Protein AF-A0AAT9HKF9-F1 (afdb_monomer_lite)

Radius of gyration: 37.66 Å; chains: 1; bounding box: 42×20×110 Å

InterPro domains:
  IPR029016 GAF-like domain superfamily [G3DSA:3.30.450.40] (1-59)

Foldseek 3Di:
DQEKDKDFQDDPHDTPGIDMDDDDVVSDYDDVVNVVVVNVVSPVVSVVVVVVVVVVVVVVVVVVVVVVVPDPPPPPPPDPDPPPCPPDDPPPDPDDDDDDDDDDDDDDDDD

Structure (mmCIF, N/CA/C/O backbone):
data_AF-A0AAT9HKF9-F1
#
_entry.id   AF-A0AAT9HKF9-F1
#
loop_
_atom_site.group_PDB
_atom_site.id
_atom_site.type_symbol
_atom_site.label_atom_id
_atom_site.label_alt_id
_atom_site.label_comp_id
_atom_site.label_asym_id
_atom_site.label_entity_id
_atom_site.label_seq_id
_atom_site.pdbx_PDB_ins_code
_atom_site.Cartn_x
_atom_site.Cartn_y
_atom_site.Cartn_z
_atom_site.occupancy
_atom_site.B_iso_or_equiv
_atom_site.auth_seq_id
_atom_site.auth_comp_id
_atom_site.auth_asym_id
_atom_site.auth_atom_id
_atom_site.pdbx_PDB_model_num
ATOM 1 N N . MET A 1 1 ? 18.624 12.767 -12.590 1.00 57.53 1 MET A N 1
ATOM 2 C CA . MET A 1 1 ? 17.594 11.710 -12.578 1.00 57.53 1 MET A CA 1
ATOM 3 C C . MET A 1 1 ? 17.670 10.937 -13.877 1.00 57.53 1 MET A C 1
ATOM 5 O O . MET A 1 1 ? 17.455 11.526 -14.928 1.00 57.53 1 MET A O 1
ATOM 9 N N . ARG A 1 2 ? 18.089 9.671 -13.817 1.00 69.75 2 ARG A N 1
ATOM 10 C CA . ARG A 1 2 ? 18.349 8.847 -15.012 1.00 69.75 2 ARG A CA 1
ATOM 11 C C . ARG A 1 2 ? 17.254 7.810 -15.253 1.00 69.75 2 ARG A C 1
ATOM 13 O O . ARG A 1 2 ? 16.976 7.507 -16.405 1.00 69.75 2 ARG A O 1
ATOM 20 N N . THR A 1 3 ? 16.625 7.306 -14.190 1.00 83.00 3 THR A N 1
ATOM 21 C CA . THR A 1 3 ? 15.590 6.266 -14.257 1.00 83.00 3 THR A CA 1
ATOM 22 C C . THR A 1 3 ? 14.561 6.460 -13.138 1.00 83.00 3 THR A C 1
ATOM 24 O O . THR A 1 3 ? 14.928 6.847 -12.024 1.00 83.00 3 THR A O 1
ATOM 27 N N . LEU A 1 4 ? 13.278 6.239 -13.446 1.00 88.31 4 LEU A N 1
ATOM 28 C CA . LEU A 1 4 ? 12.145 6.323 -12.516 1.00 88.31 4 LEU A CA 1
ATOM 29 C C . LEU A 1 4 ? 11.117 5.240 -12.883 1.00 88.31 4 LEU A C 1
ATOM 31 O O . LEU A 1 4 ? 10.811 5.082 -14.063 1.00 88.31 4 LEU A O 1
ATOM 35 N N . LEU A 1 5 ? 10.582 4.540 -11.886 1.00 88.88 5 LEU A N 1
ATOM 36 C CA . LEU A 1 5 ? 9.475 3.593 -12.016 1.00 88.88 5 LEU A CA 1
ATOM 37 C C . LEU A 1 5 ? 8.437 3.912 -10.939 1.00 88.88 5 LEU A C 1
ATOM 39 O O . LEU A 1 5 ? 8.785 4.060 -9.770 1.00 88.88 5 LEU A O 1
ATOM 43 N N . GLY A 1 6 ? 7.178 4.055 -11.339 1.00 90.69 6 GLY A N 1
ATOM 44 C CA . GLY A 1 6 ? 6.064 4.345 -10.441 1.00 90.69 6 GLY A CA 1
ATOM 45 C C . GLY A 1 6 ? 4.977 3.292 -10.589 1.00 90.69 6 GLY A C 1
ATOM 46 O O . GLY A 1 6 ? 4.580 2.983 -11.710 1.00 90.69 6 GLY A O 1
ATOM 47 N N . VAL A 1 7 ? 4.497 2.755 -9.471 1.00 92.00 7 VAL A N 1
ATOM 48 C CA . VAL A 1 7 ? 3.420 1.762 -9.430 1.00 92.00 7 VAL A CA 1
ATOM 49 C C . VAL A 1 7 ? 2.410 2.152 -8.359 1.00 92.00 7 VAL A C 1
ATOM 51 O O . VAL A 1 7 ? 2.781 2.422 -7.219 1.00 92.00 7 VAL A O 1
ATOM 54 N N . ALA A 1 8 ? 1.123 2.149 -8.701 1.00 91.69 8 ALA A N 1
ATOM 55 C CA . ALA A 1 8 ? 0.061 2.438 -7.746 1.00 91.69 8 ALA A CA 1
ATOM 56 C C . ALA A 1 8 ? -0.164 1.258 -6.785 1.00 91.69 8 ALA A C 1
ATOM 58 O O . ALA A 1 8 ? -0.349 0.110 -7.197 1.00 91.69 8 ALA A O 1
ATOM 59 N N . ILE A 1 9 ? -0.216 1.553 -5.490 1.00 93.12 9 ILE A N 1
ATOM 60 C CA . ILE A 1 9 ? -0.632 0.622 -4.443 1.00 93.12 9 ILE A CA 1
ATOM 61 C C . ILE A 1 9 ? -2.158 0.651 -4.399 1.00 93.12 9 ILE A C 1
ATOM 63 O O . ILE A 1 9 ? -2.752 1.598 -3.883 1.00 93.12 9 ILE A O 1
ATOM 67 N N . SER A 1 10 ? -2.805 -0.384 -4.935 1.00 89.19 10 SER A N 1
ATOM 68 C CA . SER A 1 10 ? -4.267 -0.489 -4.957 1.00 89.19 10 S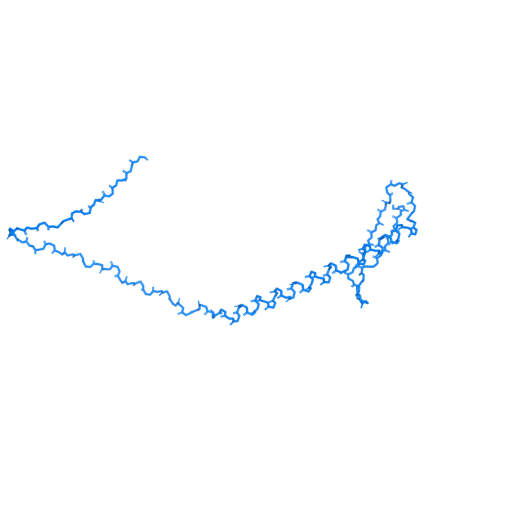ER A CA 1
ATOM 69 C C . SER A 1 10 ? -4.767 -1.823 -4.404 1.00 89.19 10 SER A C 1
ATOM 71 O O . SER A 1 10 ? -4.129 -2.863 -4.567 1.00 89.19 10 SER A O 1
ATOM 73 N N . VAL A 1 11 ? -5.921 -1.799 -3.734 1.00 87.44 11 VAL A N 1
ATOM 74 C CA . VAL A 1 11 ? -6.602 -2.994 -3.211 1.00 87.44 11 VAL A CA 1
ATOM 75 C C . VAL A 1 11 ? -8.085 -2.872 -3.508 1.00 87.44 11 VAL A C 1
ATOM 77 O O . VAL A 1 11 ? -8.705 -1.873 -3.162 1.00 87.44 11 VAL A O 1
ATOM 80 N N . ARG A 1 12 ? -8.670 -3.900 -4.139 1.00 84.44 12 ARG A N 1
ATOM 81 C CA . ARG A 1 12 ? -10.119 -3.978 -4.427 1.00 84.44 12 ARG A CA 1
ATOM 82 C C . ARG A 1 12 ? -10.691 -2.737 -5.141 1.00 84.44 12 ARG A C 1
ATOM 84 O O . ARG A 1 12 ? -11.854 -2.406 -4.949 1.00 84.44 12 ARG A O 1
ATOM 91 N N . GLY A 1 13 ? -9.890 -2.084 -5.984 1.00 82.50 13 GLY A N 1
ATOM 92 C CA . GLY A 1 13 ? -10.294 -0.896 -6.747 1.00 82.50 13 GLY A CA 1
ATOM 93 C C . GLY A 1 13 ? -10.030 0.443 -6.052 1.00 82.50 13 GLY A C 1
ATOM 94 O O . GLY A 1 13 ? -10.193 1.477 -6.690 1.00 82.50 13 GLY A O 1
ATOM 95 N N . GLU A 1 14 ? -9.565 0.439 -4.801 1.00 85.75 14 GLU A N 1
ATOM 96 C CA . GLU A 1 14 ? -9.187 1.649 -4.067 1.00 85.75 14 GLU A CA 1
ATOM 97 C C . GLU A 1 14 ? -7.673 1.867 -4.126 1.00 85.75 14 GLU A C 1
ATOM 99 O O . GLU A 1 14 ? -6.893 0.937 -3.895 1.00 85.75 14 GLU A O 1
ATOM 104 N N . ILE A 1 15 ? -7.249 3.098 -4.423 1.00 89.06 15 ILE A N 1
ATOM 105 C CA . ILE A 1 15 ? -5.834 3.490 -4.437 1.00 89.06 15 ILE A CA 1
ATOM 106 C C . ILE A 1 15 ? -5.444 3.956 -3.035 1.00 89.06 15 ILE A C 1
ATOM 108 O O . ILE A 1 15 ? -6.008 4.902 -2.488 1.00 89.06 15 ILE A O 1
ATOM 112 N N . TYR A 1 16 ? -4.454 3.288 -2.456 1.00 88.25 16 TYR A N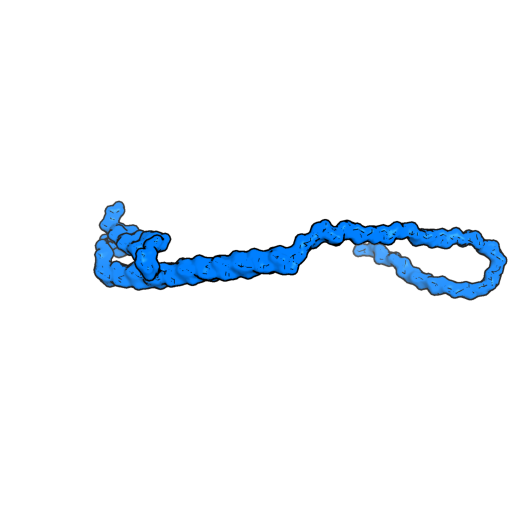 1
ATOM 113 C CA . TYR A 1 16 ? -3.917 3.587 -1.131 1.00 88.25 16 TYR A CA 1
ATOM 114 C C . TYR A 1 16 ? -2.709 4.526 -1.183 1.00 88.25 16 TYR A C 1
ATOM 116 O O . TYR A 1 16 ? -2.427 5.203 -0.194 1.00 88.25 16 TYR A O 1
ATOM 124 N N . GLY A 1 17 ? -2.010 4.568 -2.317 1.00 89.12 17 GLY A N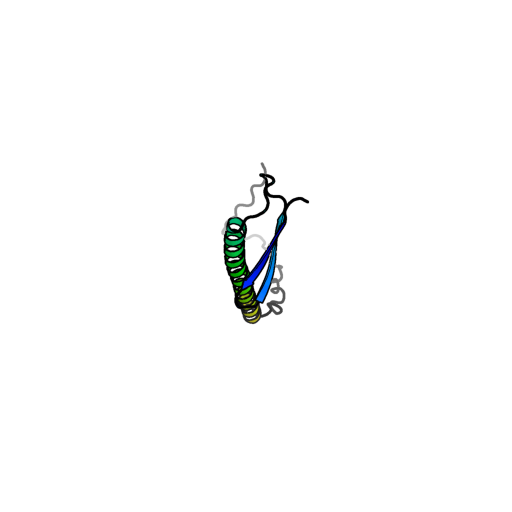 1
ATOM 125 C CA . GLY A 1 17 ? -0.866 5.438 -2.566 1.00 89.12 17 GLY A CA 1
ATOM 126 C C . GLY A 1 17 ? -0.081 4.992 -3.795 1.00 89.12 17 GLY A C 1
ATOM 127 O O . GLY A 1 17 ? -0.533 4.124 -4.535 1.00 89.12 17 GL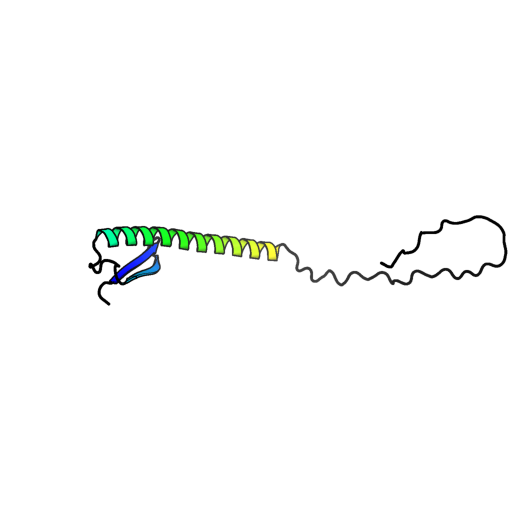Y A O 1
ATOM 128 N N . ASP A 1 18 ? 1.115 5.545 -3.960 1.00 90.88 18 ASP A N 1
ATOM 129 C CA . ASP A 1 18 ? 2.025 5.224 -5.057 1.00 90.88 18 ASP A CA 1
ATOM 130 C C . ASP A 1 18 ? 3.393 4.809 -4.512 1.00 90.88 18 ASP A C 1
ATOM 132 O O . ASP A 1 18 ? 3.911 5.393 -3.556 1.00 90.88 18 ASP A O 1
ATOM 136 N N . LEU A 1 19 ? 3.987 3.804 -5.143 1.00 91.56 19 LEU A N 1
ATOM 137 C CA . LEU A 1 19 ? 5.338 3.335 -4.892 1.00 91.56 19 LEU A CA 1
ATOM 138 C C . LEU A 1 19 ? 6.246 3.835 -6.015 1.00 91.56 19 LEU A C 1
ATOM 140 O O . LEU A 1 19 ? 6.049 3.481 -7.176 1.00 91.56 19 LEU A O 1
ATOM 144 N N . TYR A 1 20 ? 7.248 4.638 -5.660 1.00 91.25 20 TYR A N 1
ATOM 145 C CA . TYR A 1 20 ? 8.218 5.183 -6.606 1.00 91.25 20 TYR A CA 1
ATOM 146 C C . TYR A 1 20 ? 9.612 4.635 -6.330 1.00 91.25 20 TYR A C 1
ATOM 148 O O . TYR A 1 20 ? 10.101 4.672 -5.202 1.00 91.25 20 TYR A O 1
ATOM 156 N N . LEU A 1 21 ? 10.265 4.180 -7.390 1.00 89.00 21 LEU A N 1
ATOM 157 C CA . LEU A 1 21 ? 11.661 3.782 -7.404 1.00 89.00 21 LEU A CA 1
ATOM 158 C C . LEU A 1 21 ? 12.422 4.747 -8.297 1.00 89.00 21 LEU A C 1
ATOM 160 O O . LEU A 1 21 ? 12.069 4.965 -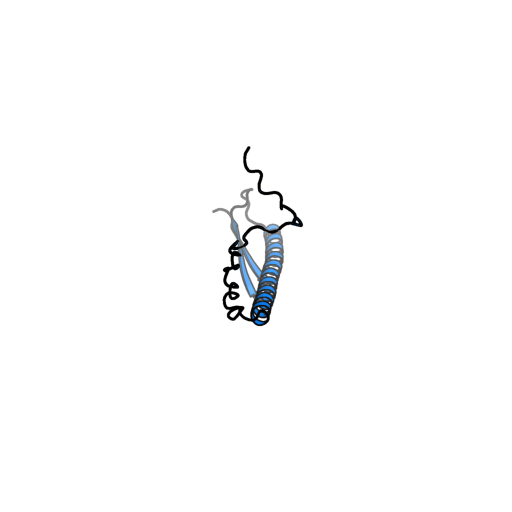9.455 1.00 89.00 21 LEU A O 1
ATOM 164 N N . SER A 1 22 ? 13.477 5.326 -7.747 1.00 89.88 22 SER A N 1
ATOM 165 C CA . SER A 1 22 ? 14.368 6.239 -8.449 1.00 89.88 22 SER A CA 1
ATOM 166 C C . SER A 1 22 ? 15.767 5.657 -8.480 1.00 89.88 22 SER A C 1
ATOM 168 O O . SER A 1 22 ? 16.207 5.110 -7.476 1.00 89.88 22 SER A O 1
ATOM 170 N N . GLU A 1 23 ? 16.475 5.871 -9.587 1.00 82.19 23 GLU A N 1
ATOM 171 C CA . GLU A 1 23 ? 17.913 5.599 -9.697 1.00 82.19 23 GLU A CA 1
ATOM 172 C C . GLU A 1 23 ? 18.287 4.139 -9.401 1.00 82.19 23 GLU A C 1
ATOM 174 O O . GLU A 1 23 ? 18.730 3.779 -8.315 1.00 82.19 23 GLU A O 1
ATOM 179 N N . ARG A 1 24 ? 18.153 3.289 -10.422 1.00 82.50 24 ARG A N 1
ATOM 180 C CA . ARG A 1 24 ? 18.666 1.912 -10.381 1.00 82.50 24 ARG A CA 1
ATOM 181 C C . ARG A 1 24 ? 20.188 1.936 -10.162 1.00 82.50 24 ARG A C 1
ATOM 183 O O . ARG A 1 24 ? 20.892 2.663 -10.866 1.00 82.50 24 ARG A O 1
ATOM 190 N N . GLU A 1 25 ? 20.695 1.150 -9.208 1.00 83.06 25 GLU A N 1
ATOM 191 C CA . GLU A 1 25 ? 22.113 1.175 -8.788 1.00 83.06 25 GLU A CA 1
ATOM 192 C C . GLU A 1 25 ? 23.099 0.861 -9.924 1.00 83.06 25 GLU A C 1
ATOM 194 O O . GLU A 1 25 ? 24.217 1.370 -9.954 1.00 83.06 25 GLU A O 1
ATOM 199 N N . ASP A 1 26 ? 22.680 0.051 -10.893 1.00 82.50 26 ASP A N 1
ATOM 200 C CA . ASP A 1 26 ? 23.486 -0.345 -12.048 1.00 82.50 26 ASP A CA 1
ATOM 201 C C . ASP A 1 26 ? 23.427 0.653 -13.222 1.00 82.50 26 ASP A C 1
ATOM 203 O O . ASP A 1 26 ? 24.022 0.417 -14.278 1.00 82.50 26 ASP A O 1
ATOM 207 N N . GLY A 1 27 ? 22.698 1.762 -13.058 1.00 80.31 27 GLY A N 1
ATOM 208 C CA . GLY A 1 27 ? 22.534 2.810 -14.061 1.00 80.31 27 GLY A CA 1
ATOM 209 C C . GLY A 1 27 ? 21.689 2.415 -15.277 1.00 80.31 27 GLY A C 1
ATOM 210 O O . GLY A 1 27 ? 21.630 3.192 -16.234 1.00 80.31 27 GLY A O 1
ATOM 211 N N . ARG A 1 28 ? 21.041 1.242 -15.271 1.00 84.50 28 ARG A N 1
ATOM 212 C CA . ARG A 1 28 ? 20.181 0.778 -16.372 1.00 84.50 28 ARG A CA 1
ATOM 213 C C . ARG A 1 28 ? 18.731 1.237 -16.178 1.00 84.50 28 ARG A C 1
ATOM 215 O O . ARG A 1 28 ? 18.296 1.395 -15.037 1.00 84.50 28 ARG A O 1
ATOM 222 N N . PRO A 1 29 ? 17.969 1.458 -17.269 1.00 84.62 29 PRO A N 1
ATOM 223 C CA . PRO A 1 29 ? 16.529 1.690 -17.177 1.00 84.62 29 PRO A CA 1
ATOM 224 C C . PRO A 1 29 ? 15.825 0.496 -16.532 1.00 84.62 29 PRO A C 1
ATOM 226 O O . PRO A 1 29 ? 16.283 -0.637 -16.668 1.00 84.62 29 PRO A O 1
ATOM 229 N N . PHE A 1 30 ? 14.715 0.773 -15.847 1.00 86.81 30 PHE A N 1
ATOM 230 C CA . PHE A 1 30 ? 13.855 -0.268 -15.298 1.00 86.81 30 PHE A CA 1
ATOM 231 C C . PHE A 1 30 ? 13.309 -1.137 -16.426 1.00 86.81 30 PHE A C 1
ATOM 233 O O . PHE A 1 30 ? 12.907 -0.626 -17.477 1.00 86.81 30 PHE A O 1
ATOM 240 N N . ASP A 1 31 ? 13.331 -2.445 -16.208 1.00 89.88 31 ASP A N 1
ATOM 241 C CA . ASP A 1 31 ? 12.775 -3.413 -17.139 1.00 89.88 31 ASP A CA 1
ATOM 242 C C . ASP A 1 31 ? 11.400 -3.913 -16.674 1.00 89.88 31 ASP A C 1
ATOM 244 O O . ASP A 1 31 ? 10.879 -3.536 -15.624 1.00 89.88 31 ASP A O 1
ATOM 248 N N . ARG A 1 32 ? 10.779 -4.754 -17.502 1.00 90.50 32 ARG A N 1
ATOM 249 C CA . ARG A 1 32 ? 9.462 -5.322 -17.202 1.00 90.50 32 ARG A CA 1
ATOM 250 C C . ARG A 1 32 ? 9.493 -6.271 -15.999 1.00 90.50 32 ARG A C 1
ATOM 252 O O . ARG A 1 32 ? 8.489 -6.406 -15.316 1.00 90.50 32 ARG A O 1
ATOM 259 N N . GLY A 1 33 ? 10.631 -6.915 -15.737 1.00 91.25 33 GLY A N 1
ATOM 260 C CA . GLY A 1 33 ? 10.797 -7.767 -14.562 1.00 91.25 33 GLY A CA 1
ATOM 261 C C . GLY A 1 33 ? 10.818 -6.945 -13.275 1.00 91.25 33 GLY A C 1
ATOM 262 O O . GLY A 1 33 ? 10.167 -7.325 -12.303 1.00 91.25 33 GLY A O 1
ATOM 263 N N . ASP A 1 34 ? 11.493 -5.793 -13.291 1.00 89.44 34 ASP A N 1
ATOM 264 C CA . ASP A 1 34 ? 11.432 -4.820 -12.198 1.00 89.44 34 ASP A CA 1
ATOM 265 C C . ASP A 1 34 ? 9.985 -4.356 -11.973 1.00 89.44 34 ASP A C 1
ATOM 267 O O . ASP A 1 34 ? 9.504 -4.364 -10.842 1.00 89.44 34 ASP A O 1
ATOM 271 N N . GLU A 1 35 ? 9.262 -4.006 -13.042 1.00 91.25 35 GLU A N 1
ATOM 272 C CA . GLU A 1 35 ? 7.847 -3.621 -12.959 1.00 91.25 35 GLU A CA 1
ATOM 273 C C . GLU A 1 35 ? 6.986 -4.722 -12.322 1.00 91.25 35 GLU A C 1
ATOM 275 O O . GLU A 1 35 ? 6.268 -4.448 -11.360 1.00 91.25 35 GLU A O 1
ATOM 280 N N . ASP A 1 36 ? 7.107 -5.970 -12.781 1.00 93.44 36 ASP A N 1
ATOM 281 C CA . ASP A 1 36 ? 6.331 -7.104 -12.265 1.00 93.44 36 ASP A CA 1
ATOM 282 C C . ASP A 1 36 ? 6.580 -7.341 -10.762 1.00 93.44 36 ASP A C 1
ATOM 284 O O . ASP A 1 36 ? 5.644 -7.585 -9.990 1.00 93.44 36 ASP A O 1
ATOM 288 N N . ILE A 1 37 ? 7.835 -7.218 -10.315 1.00 92.62 37 ILE A N 1
ATOM 289 C CA . ILE A 1 37 ? 8.205 -7.341 -8.896 1.00 92.62 37 ILE A CA 1
ATOM 290 C C . ILE A 1 37 ? 7.571 -6.215 -8.074 1.00 92.62 37 ILE A C 1
ATOM 292 O O . ILE A 1 37 ? 7.039 -6.453 -6.987 1.00 92.62 37 ILE A O 1
ATOM 296 N N . VAL A 1 38 ? 7.614 -4.986 -8.581 1.00 92.38 38 VAL A N 1
ATOM 297 C CA . VAL A 1 38 ? 7.117 -3.800 -7.873 1.00 92.38 38 VAL A CA 1
ATOM 298 C C . VAL A 1 38 ? 5.593 -3.798 -7.822 1.00 92.38 38 VAL A C 1
ATOM 300 O O . VAL A 1 38 ? 5.023 -3.439 -6.793 1.00 92.38 38 VAL A O 1
ATOM 303 N N . VAL A 1 39 ? 4.927 -4.290 -8.867 1.00 92.69 39 VAL A N 1
ATOM 304 C CA . VAL A 1 39 ? 3.482 -4.561 -8.876 1.00 92.69 39 VAL A CA 1
ATOM 305 C C . VAL A 1 39 ? 3.116 -5.613 -7.831 1.00 92.69 39 VAL A C 1
ATOM 307 O O . VAL A 1 39 ? 2.188 -5.399 -7.047 1.00 92.69 39 VAL A O 1
ATOM 310 N N . ALA A 1 40 ? 3.861 -6.720 -7.750 1.00 93.00 40 ALA A N 1
ATOM 311 C CA . ALA A 1 40 ? 3.625 -7.740 -6.729 1.00 93.00 40 ALA A CA 1
ATOM 312 C C . ALA A 1 40 ? 3.822 -7.183 -5.305 1.00 93.00 40 ALA A C 1
ATOM 314 O O . ALA A 1 40 ? 3.002 -7.431 -4.414 1.00 93.00 40 ALA A O 1
ATOM 315 N N . LEU A 1 41 ? 4.869 -6.376 -5.100 1.00 93.06 41 LEU A N 1
ATOM 316 C CA . LEU A 1 41 ? 5.138 -5.701 -3.832 1.00 93.06 41 LEU A CA 1
ATOM 317 C C . LEU A 1 41 ? 4.030 -4.702 -3.473 1.00 93.06 41 LEU A C 1
ATOM 319 O O . LEU A 1 41 ? 3.569 -4.698 -2.332 1.00 93.06 41 LEU A O 1
ATOM 323 N N . ALA A 1 42 ? 3.570 -3.897 -4.432 1.00 93.25 42 ALA A N 1
ATOM 324 C CA . ALA A 1 42 ? 2.469 -2.957 -4.246 1.00 93.25 42 ALA A CA 1
ATOM 325 C C . ALA A 1 42 ? 1.175 -3.685 -3.843 1.00 93.25 42 ALA A C 1
ATOM 327 O O . ALA A 1 42 ? 0.490 -3.254 -2.916 1.00 93.25 42 ALA A O 1
ATOM 328 N N . GLY A 1 43 ? 0.881 -4.840 -4.451 1.00 92.00 43 GLY A N 1
ATOM 329 C CA . GLY A 1 43 ? -0.248 -5.684 -4.052 1.00 92.00 43 GLY A CA 1
ATOM 330 C C . GLY A 1 43 ? -0.136 -6.191 -2.607 1.00 92.00 43 GLY A C 1
ATOM 331 O O . GLY A 1 43 ? -1.083 -6.069 -1.825 1.00 92.00 43 GLY A O 1
ATOM 332 N N . ALA A 1 44 ? 1.035 -6.706 -2.217 1.00 92.50 44 ALA A N 1
ATOM 333 C CA . ALA A 1 44 ? 1.281 -7.176 -0.852 1.00 92.50 44 ALA A CA 1
ATOM 334 C C . ALA A 1 44 ? 1.210 -6.037 0.183 1.00 92.50 44 ALA A C 1
ATOM 336 O O . ALA A 1 44 ? 0.591 -6.193 1.240 1.00 92.50 44 ALA A O 1
ATOM 337 N N . ALA A 1 45 ? 1.792 -4.877 -0.136 1.00 92.69 45 ALA A N 1
ATOM 338 C CA . ALA A 1 45 ? 1.730 -3.677 0.692 1.00 92.69 45 ALA A CA 1
ATOM 339 C C . ALA A 1 45 ? 0.284 -3.201 0.873 1.00 92.69 45 ALA A C 1
ATOM 341 O O . ALA A 1 45 ? -0.126 -2.894 1.992 1.00 92.69 45 ALA A O 1
ATOM 342 N N . GLY A 1 46 ? -0.513 -3.218 -0.197 1.00 92.12 46 GLY A N 1
ATOM 343 C CA . GLY A 1 46 ? -1.933 -2.902 -0.138 1.00 92.12 46 GLY A CA 1
ATOM 344 C C . GLY A 1 46 ? -2.681 -3.784 0.868 1.00 92.12 46 GLY A C 1
ATOM 345 O O . GLY A 1 46 ? -3.364 -3.267 1.754 1.00 92.12 46 GLY A O 1
ATOM 346 N N . ILE A 1 47 ? -2.509 -5.108 0.788 1.00 91.62 47 ILE A N 1
ATOM 347 C CA . ILE A 1 47 ? -3.140 -6.054 1.728 1.00 91.62 47 ILE A CA 1
ATOM 348 C C . ILE A 1 47 ? -2.709 -5.763 3.172 1.00 91.62 47 ILE A C 1
ATOM 350 O O . ILE A 1 47 ? -3.537 -5.768 4.085 1.00 91.62 47 ILE A O 1
ATOM 354 N N . ALA A 1 48 ? -1.424 -5.482 3.396 1.00 91.19 48 ALA A N 1
ATOM 355 C CA . ALA A 1 48 ? -0.914 -5.148 4.721 1.00 91.19 48 ALA A CA 1
ATOM 356 C C . ALA A 1 48 ? -1.527 -3.846 5.274 1.00 91.19 48 ALA A C 1
ATOM 358 O O . ALA A 1 48 ? -1.902 -3.798 6.447 1.00 91.19 48 ALA A O 1
ATOM 359 N N . ILE A 1 49 ? -1.685 -2.815 4.436 1.00 89.81 49 ILE A N 1
ATOM 360 C CA . ILE A 1 49 ? -2.312 -1.538 4.815 1.00 89.81 49 ILE A CA 1
ATOM 361 C C . ILE A 1 49 ? -3.795 -1.737 5.153 1.00 89.81 49 ILE A C 1
ATOM 363 O O . ILE A 1 49 ? -4.266 -1.231 6.175 1.00 89.81 49 ILE A O 1
ATOM 367 N N . GLU A 1 50 ? -4.527 -2.496 4.335 1.00 89.75 50 GLU A N 1
ATOM 368 C CA . GLU A 1 50 ? -5.925 -2.859 4.596 1.00 89.75 50 GLU A CA 1
ATOM 369 C C . GLU A 1 50 ? -6.052 -3.574 5.951 1.00 89.75 50 GLU A C 1
ATOM 371 O O . GLU A 1 50 ? -6.869 -3.186 6.790 1.00 89.75 50 GLU A O 1
ATOM 376 N N . ASN A 1 51 ? -5.184 -4.556 6.214 1.00 89.56 51 ASN A N 1
ATOM 377 C CA . ASN A 1 51 ? -5.164 -5.292 7.477 1.00 89.56 51 ASN A CA 1
ATOM 378 C C . ASN A 1 51 ? -4.859 -4.384 8.673 1.00 89.56 51 ASN A C 1
ATOM 380 O O . ASN A 1 51 ? -5.532 -4.482 9.699 1.00 89.56 51 ASN A O 1
ATOM 384 N N . ALA A 1 52 ? -3.897 -3.468 8.544 1.00 89.56 52 ALA A N 1
ATOM 385 C CA . ALA A 1 52 ? -3.584 -2.504 9.594 1.00 89.56 52 ALA A CA 1
ATOM 386 C C . ALA A 1 52 ? -4.781 -1.585 9.897 1.00 89.56 52 ALA A C 1
ATOM 388 O O . ALA A 1 52 ? -5.105 -1.357 11.064 1.00 89.56 52 ALA A O 1
ATOM 389 N N . ARG A 1 53 ? -5.492 -1.109 8.863 1.00 88.06 53 ARG A N 1
ATOM 390 C CA . ARG A 1 53 ? -6.710 -0.293 9.024 1.00 88.06 53 ARG A CA 1
ATOM 391 C C . ARG A 1 53 ? -7.857 -1.081 9.651 1.00 88.06 53 ARG A C 1
ATOM 393 O O . ARG A 1 53 ? -8.589 -0.545 10.481 1.00 88.06 53 ARG A O 1
ATOM 400 N N . LEU A 1 54 ? -8.047 -2.338 9.256 1.00 87.06 54 LEU A N 1
ATOM 401 C CA . LEU A 1 54 ? -9.048 -3.218 9.863 1.00 87.06 54 LEU A CA 1
ATOM 402 C C . LEU A 1 54 ? -8.734 -3.469 11.338 1.00 87.06 54 LEU A C 1
ATOM 404 O O . LEU A 1 54 ? -9.618 -3.325 12.179 1.00 87.06 54 LEU A O 1
ATOM 408 N N . PHE A 1 55 ? -7.475 -3.761 11.659 1.00 87.75 55 PHE A N 1
ATOM 409 C CA . PHE A 1 55 ? -7.034 -3.972 13.033 1.00 87.75 55 PHE A CA 1
ATOM 410 C C . PHE A 1 55 ? -7.228 -2.721 13.900 1.00 87.75 55 PHE A C 1
ATOM 412 O O . PHE A 1 55 ? -7.762 -2.827 15.003 1.00 87.75 55 PHE A O 1
ATOM 419 N N . ALA A 1 56 ? -6.875 -1.538 13.386 1.00 87.81 56 ALA A N 1
ATOM 420 C CA . ALA A 1 56 ? -7.113 -0.271 14.075 1.00 87.81 56 ALA A CA 1
ATOM 421 C C . ALA A 1 56 ? -8.607 -0.068 14.387 1.00 87.81 56 ALA A C 1
ATOM 423 O O . ALA A 1 56 ? -8.965 0.161 15.536 1.00 87.81 56 ALA A O 1
ATOM 424 N N . ARG A 1 57 ? -9.497 -0.286 13.407 1.00 87.44 57 ARG A N 1
ATOM 425 C CA . ARG A 1 57 ? -10.956 -0.163 13.607 1.00 87.44 57 ARG A CA 1
ATOM 426 C C . ARG A 1 57 ? -11.507 -1.127 14.658 1.00 87.44 57 ARG A C 1
ATOM 428 O O . ARG A 1 57 ? -12.365 -0.748 15.458 1.00 87.44 57 ARG A O 1
ATOM 435 N N . VAL A 1 58 ? -11.028 -2.371 14.662 1.00 83.31 58 VAL A N 1
ATOM 436 C CA . VAL A 1 58 ? -11.411 -3.366 15.675 1.00 83.31 58 VAL A CA 1
ATOM 437 C C . VAL A 1 58 ? -10.940 -2.924 17.060 1.00 83.31 58 VAL A C 1
ATOM 439 O O . VAL A 1 58 ? -11.713 -2.996 18.016 1.00 83.31 58 VAL A O 1
ATOM 442 N N . ARG A 1 59 ? -9.708 -2.416 17.167 1.00 85.38 59 ARG A N 1
ATOM 443 C CA . ARG A 1 59 ? -9.161 -1.897 18.423 1.00 85.38 59 ARG A CA 1
ATOM 444 C C . ARG A 1 59 ? -9.948 -0.696 18.943 1.00 85.38 59 ARG A C 1
ATOM 446 O O . ARG A 1 59 ? -10.344 -0.710 20.104 1.00 85.38 59 ARG A O 1
ATOM 453 N N . ASP A 1 60 ? -10.236 0.284 18.093 1.00 85.94 60 ASP A N 1
ATOM 454 C CA . ASP A 1 60 ? -10.999 1.480 18.469 1.00 85.94 60 ASP A CA 1
ATOM 455 C C . ASP A 1 60 ? -12.399 1.112 18.976 1.00 85.94 60 ASP A C 1
ATOM 457 O O . ASP A 1 60 ? -12.897 1.665 19.960 1.00 85.94 60 ASP A O 1
ATOM 461 N N . SER A 1 61 ? -13.023 0.123 18.332 1.00 79.00 61 SER A N 1
ATOM 462 C CA . SER A 1 61 ? -14.332 -0.394 18.735 1.00 79.00 61 SER A CA 1
ATOM 463 C C . SER A 1 61 ? -14.267 -1.080 20.103 1.00 79.00 61 SER A C 1
ATOM 465 O O . SER A 1 61 ? -15.139 -0.854 20.944 1.00 79.00 61 SER A O 1
ATOM 467 N N . ALA A 1 62 ? -13.221 -1.874 20.357 1.00 79.31 62 ALA A N 1
ATOM 468 C CA . ALA A 1 62 ? -12.997 -2.515 21.651 1.00 79.31 62 ALA A CA 1
ATOM 469 C C . ALA A 1 62 ? -12.747 -1.483 22.764 1.00 79.31 62 ALA A C 1
ATOM 471 O O . ALA A 1 62 ? -13.365 -1.569 23.824 1.00 79.31 62 ALA A O 1
ATOM 472 N N . GLU A 1 63 ? -11.919 -0.466 22.513 1.00 84.88 63 GLU A N 1
ATOM 473 C CA . GLU A 1 63 ? -11.648 0.609 23.475 1.00 84.88 63 GLU A CA 1
ATOM 474 C C . GLU A 1 63 ? -12.905 1.447 23.765 1.00 84.88 63 GLU A C 1
ATOM 476 O O . GLU A 1 63 ? -13.193 1.768 24.922 1.00 84.88 63 GLU A O 1
ATOM 481 N N . THR A 1 64 ? -13.704 1.745 22.735 1.00 82.75 64 THR A N 1
ATOM 482 C CA . THR A 1 64 ? -14.994 2.438 22.881 1.00 82.75 64 THR A CA 1
ATOM 483 C C . THR A 1 64 ? -15.962 1.620 23.731 1.00 82.75 64 THR A C 1
ATOM 485 O O . THR A 1 64 ? -16.577 2.149 24.657 1.00 82.75 64 THR A O 1
ATOM 488 N N . PHE A 1 65 ? -16.061 0.315 23.470 1.00 78.50 65 PHE A N 1
ATOM 489 C CA . PHE A 1 65 ? -16.912 -0.583 24.244 1.00 78.50 65 PHE A CA 1
ATOM 490 C C . PHE A 1 65 ? -16.447 -0.701 25.702 1.00 78.50 65 PHE A C 1
ATOM 492 O O . PHE A 1 65 ? -17.259 -0.603 26.621 1.00 78.50 65 PHE A O 1
ATOM 499 N N . GLN A 1 66 ? -15.137 -0.816 25.939 1.00 80.00 66 GLN A N 1
ATOM 500 C CA . GLN A 1 66 ? -14.574 -0.827 27.291 1.00 80.00 66 GLN A CA 1
ATOM 501 C C . GLN A 1 66 ? -14.860 0.473 28.051 1.00 80.00 66 GLN A C 1
ATOM 503 O O . GLN A 1 66 ? -15.172 0.421 29.239 1.00 80.00 66 GLN A O 1
ATOM 508 N N . ARG A 1 67 ? -14.812 1.633 27.384 1.00 79.25 67 ARG A N 1
ATOM 509 C CA . ARG A 1 67 ? -15.172 2.923 27.998 1.00 79.25 67 ARG A CA 1
ATOM 510 C C . ARG A 1 67 ? -16.640 3.018 28.389 1.00 79.25 67 ARG A C 1
ATOM 512 O O . ARG A 1 67 ? -16.945 3.693 29.361 1.00 79.25 67 ARG A O 1
ATOM 519 N N . LEU A 1 68 ? -17.530 2.374 27.641 1.00 75.75 68 LEU A N 1
ATOM 520 C CA . LEU A 1 68 ? -18.958 2.349 27.961 1.00 75.75 68 LEU A CA 1
ATOM 521 C C . LEU A 1 68 ? -19.274 1.390 29.116 1.00 75.75 68 LEU A C 1
ATOM 523 O O . LEU A 1 68 ? -20.219 1.625 29.863 1.00 75.75 68 LEU A O 1
ATOM 527 N N . LEU A 1 69 ? -18.490 0.318 29.264 1.00 70.12 69 LEU A N 1
ATOM 528 C CA . LEU A 1 69 ? -18.661 -0.669 30.331 1.00 70.12 69 LEU A CA 1
ATOM 529 C C . LEU A 1 69 ? -17.974 -0.301 31.643 1.00 70.12 69 LEU A C 1
ATOM 531 O O . LEU A 1 69 ? -18.401 -0.784 32.688 1.00 70.12 69 LEU A O 1
ATOM 535 N N . LEU A 1 70 ? -16.919 0.513 31.612 1.00 65.12 70 LEU A N 1
ATOM 536 C CA . LEU A 1 70 ? -16.391 1.134 32.818 1.00 65.12 70 LEU A CA 1
ATOM 537 C C . LEU A 1 70 ? -17.353 2.267 33.180 1.00 65.12 70 LEU A C 1
ATOM 539 O O . LEU A 1 70 ? -17.367 3.275 32.470 1.00 65.12 70 LEU A O 1
ATOM 543 N N . PRO A 1 71 ? -18.147 2.153 34.265 1.00 57.84 71 PRO A N 1
ATOM 544 C CA . PRO A 1 71 ? -18.824 3.325 34.789 1.00 57.84 71 PRO A CA 1
ATOM 545 C C . PRO A 1 71 ? -17.738 4.374 34.985 1.00 57.84 71 PRO A C 1
ATOM 547 O O . PRO A 1 71 ? -16.678 4.062 35.540 1.00 57.84 71 PRO A O 1
ATOM 550 N N . THR A 1 72 ? -17.967 5.594 34.505 1.00 60.44 72 THR A N 1
ATOM 551 C CA . THR A 1 72 ? -17.180 6.745 34.936 1.00 60.44 72 THR A CA 1
ATOM 552 C C . THR A 1 72 ? -17.094 6.652 36.454 1.00 60.44 72 THR A C 1
ATOM 554 O O . THR A 1 72 ? -18.111 6.819 37.131 1.00 60.44 72 THR A O 1
ATOM 557 N N . LEU A 1 73 ? -15.919 6.298 36.991 1.00 53.12 73 LEU A N 1
ATOM 558 C CA . LEU A 1 73 ? -15.630 6.290 38.425 1.00 53.12 73 LEU A CA 1
ATOM 559 C C . LEU A 1 73 ? -15.568 7.748 38.893 1.00 53.12 73 LEU A C 1
ATOM 561 O O . LEU A 1 73 ? -14.534 8.245 39.322 1.00 53.12 73 LEU A O 1
ATOM 565 N N . SER A 1 74 ? -16.680 8.452 38.730 1.00 55.44 74 SER A N 1
ATOM 566 C CA . SER A 1 74 ? -16.891 9.822 39.162 1.00 55.44 74 SER A CA 1
ATOM 567 C C . SER A 1 74 ? -17.594 9.871 40.517 1.00 55.44 74 SER A C 1
ATOM 569 O O . SER A 1 74 ? -17.640 10.943 41.098 1.00 55.44 74 SER A O 1
ATOM 571 N N . ASP A 1 75 ? -18.045 8.731 41.059 1.00 56.00 75 ASP A N 1
ATOM 572 C CA . ASP A 1 75 ? -18.785 8.683 42.332 1.00 56.00 75 ASP A CA 1
ATOM 573 C C . ASP A 1 75 ? -18.149 7.837 43.440 1.00 56.00 75 ASP A C 1
ATOM 575 O O . ASP A 1 75 ? -18.728 7.673 44.514 1.00 56.00 75 ASP A O 1
ATOM 579 N N . LEU A 1 76 ? -16.898 7.400 43.278 1.00 52.31 76 LEU A N 1
ATOM 580 C CA . LEU A 1 76 ? -16.066 7.218 44.466 1.00 52.31 76 LEU A CA 1
ATOM 581 C C . LEU A 1 76 ? -15.549 8.601 44.854 1.00 52.31 76 LEU A C 1
ATOM 583 O O . LEU A 1 76 ? -14.390 8.944 44.619 1.00 52.31 76 LEU A O 1
ATOM 587 N N . GLY A 1 77 ? -16.432 9.407 45.454 1.00 61.75 77 GLY A N 1
ATOM 588 C CA . GLY A 1 77 ? -15.985 10.505 46.300 1.00 61.75 77 GLY A CA 1
ATOM 589 C C . GLY A 1 77 ? -14.880 9.974 47.224 1.00 61.75 77 GLY A C 1
ATOM 590 O O . GLY A 1 77 ? -14.928 8.795 47.598 1.00 61.75 77 GLY A O 1
ATOM 591 N N . PRO A 1 78 ? -13.845 10.775 47.537 1.00 61.09 78 PRO A N 1
ATOM 592 C CA . PRO A 1 78 ? -12.715 10.302 48.326 1.00 61.09 78 PRO A CA 1
ATOM 593 C C . PRO A 1 78 ? -13.252 9.560 49.545 1.00 61.09 78 PRO A C 1
ATOM 595 O O . PRO A 1 78 ? -14.053 10.129 50.287 1.00 61.09 78 PRO A O 1
ATOM 598 N N . SER A 1 79 ? -12.860 8.285 49.699 1.00 57.22 79 SER A N 1
ATOM 599 C CA . SER A 1 79 ? -13.241 7.465 50.852 1.00 57.22 79 SER A CA 1
ATOM 600 C C . SER A 1 79 ? -13.144 8.352 52.087 1.00 57.22 79 SER A C 1
ATOM 602 O O . SER A 1 79 ? -12.048 8.885 52.314 1.00 57.22 79 SER A O 1
ATOM 604 N N . PRO A 1 80 ? -14.229 8.557 52.859 1.00 58.84 80 PRO A N 1
ATOM 605 C CA . PRO A 1 80 ? -14.138 9.342 54.072 1.00 58.84 80 PRO A CA 1
ATOM 606 C C . PRO A 1 80 ? -13.042 8.694 54.907 1.00 58.84 80 PRO A C 1
ATOM 608 O O . PRO A 1 80 ? -13.156 7.541 55.325 1.00 58.84 80 PRO A O 1
ATOM 611 N N . ARG A 1 81 ? -11.912 9.395 55.052 1.00 53.53 81 ARG A N 1
ATOM 612 C CA . ARG A 1 81 ? -10.870 8.972 55.979 1.00 53.53 81 ARG A CA 1
ATOM 613 C C . ARG A 1 81 ? -11.579 8.856 57.324 1.00 53.53 81 ARG A C 1
ATOM 615 O O . ARG A 1 81 ? -12.161 9.859 57.748 1.00 53.53 81 ARG A O 1
ATOM 622 N N . PRO A 1 82 ? -11.570 7.689 57.990 1.00 57.56 82 PRO A N 1
ATOM 623 C CA . PRO A 1 82 ? -12.027 7.660 59.366 1.00 57.56 82 PRO A CA 1
ATOM 624 C C . PRO A 1 82 ? -11.174 8.691 60.118 1.00 57.56 82 PRO A C 1
ATOM 626 O O . PRO A 1 82 ? -9.959 8.741 59.882 1.00 57.56 82 PRO A O 1
ATOM 629 N N . PRO A 1 83 ? -11.776 9.573 60.935 1.00 58.06 83 PRO A N 1
ATOM 630 C CA . PRO A 1 83 ? -11.015 10.580 61.655 1.00 58.06 83 PRO A CA 1
ATOM 631 C C . PRO A 1 83 ? -9.907 9.861 62.422 1.00 58.06 83 PRO A C 1
ATOM 633 O O . PRO A 1 83 ? -10.174 8.986 63.242 1.00 58.06 83 PRO A O 1
ATOM 636 N N . SER A 1 84 ? -8.650 10.208 62.138 1.00 58.75 84 SER A N 1
ATOM 637 C CA . SER A 1 84 ? -7.458 9.594 62.739 1.00 58.75 84 SER A CA 1
ATOM 638 C C . SER A 1 84 ? -7.292 9.938 64.222 1.00 58.75 84 SER A C 1
ATOM 640 O O . SER A 1 84 ? -6.201 9.826 64.780 1.00 58.75 84 SER A O 1
ATOM 642 N N . THR A 1 85 ? -8.361 10.361 64.887 1.00 59.50 85 THR A N 1
ATOM 643 C CA . THR A 1 85 ? -8.403 10.523 66.328 1.00 59.50 85 THR A CA 1
ATOM 644 C C . THR A 1 85 ? -8.612 9.149 66.942 1.00 59.50 85 THR A C 1
ATOM 646 O O . THR A 1 85 ? -9.698 8.804 67.394 1.00 59.50 85 THR A O 1
ATOM 649 N N . VAL A 1 86 ? -7.544 8.351 66.968 1.00 64.75 86 VAL A N 1
ATOM 650 C CA . VAL A 1 86 ? -7.414 7.308 67.984 1.00 64.75 86 VAL A CA 1
ATOM 651 C C . VAL A 1 86 ? -7.420 8.046 69.325 1.00 64.75 86 VAL A C 1
ATOM 653 O O . VAL A 1 86 ? -6.512 8.851 69.560 1.00 64.75 86 VAL A O 1
ATOM 656 N N . PRO A 1 87 ? -8.424 7.854 70.199 1.00 57.28 87 PRO A N 1
ATOM 657 C CA . PRO A 1 87 ? -8.402 8.470 71.512 1.00 57.28 87 PRO A CA 1
ATOM 658 C C . PRO A 1 87 ? -7.183 7.923 72.247 1.00 57.28 87 PRO A C 1
ATOM 660 O O . PRO A 1 87 ? -7.070 6.723 72.493 1.00 57.28 87 PRO A O 1
ATOM 663 N N . ARG A 1 88 ? -6.230 8.802 72.556 1.00 50.72 88 ARG A N 1
ATOM 664 C CA . ARG A 1 88 ? -5.087 8.461 73.396 1.00 50.72 88 ARG A CA 1
ATOM 665 C C . ARG A 1 88 ? -5.649 8.191 74.794 1.00 50.72 88 ARG A C 1
ATOM 667 O O . ARG A 1 88 ? -6.216 9.121 75.367 1.00 50.72 88 ARG A O 1
ATOM 674 N N . PRO A 1 89 ? -5.535 6.976 75.361 1.00 53.12 89 PRO A N 1
ATOM 675 C CA . PRO A 1 89 ? -5.994 6.763 76.722 1.00 53.12 89 PRO A CA 1
ATOM 676 C C . PRO A 1 89 ? -5.146 7.644 77.642 1.00 53.12 89 PRO A C 1
ATOM 678 O O . PRO A 1 89 ? -3.922 7.500 77.722 1.00 53.12 89 PRO A O 1
ATOM 681 N N . SER A 1 90 ? -5.788 8.596 78.314 1.00 53.12 90 SER A N 1
ATOM 682 C CA . SER A 1 90 ? -5.193 9.290 79.447 1.00 53.12 90 SER A CA 1
ATOM 683 C C . SER A 1 90 ? -4.902 8.241 80.519 1.00 53.12 90 SER A C 1
ATOM 685 O O . SER A 1 90 ? -5.829 7.649 81.071 1.00 53.12 90 SER A O 1
ATOM 687 N N . ARG A 1 91 ? -3.618 7.982 80.810 1.00 49.34 91 ARG A N 1
ATOM 688 C CA . ARG A 1 91 ? -3.210 7.259 82.026 1.00 49.34 91 ARG A CA 1
ATOM 689 C C . ARG A 1 91 ? -3.525 8.144 83.228 1.00 49.34 91 ARG A C 1
ATOM 691 O O . ARG A 1 91 ? -2.648 8.807 83.769 1.00 49.34 91 ARG A O 1
ATOM 698 N N . THR A 1 92 ? -4.780 8.147 83.641 1.00 56.50 92 THR A N 1
ATOM 699 C CA . THR A 1 92 ? -5.190 8.562 84.978 1.00 56.50 92 THR A CA 1
ATOM 700 C C . THR A 1 92 ? -5.493 7.280 85.729 1.00 56.50 92 THR A C 1
ATOM 702 O O . THR A 1 92 ? -6.542 6.669 85.567 1.00 56.50 92 THR A O 1
ATOM 705 N N . GLY A 1 93 ? -4.497 6.816 86.476 1.00 49.97 93 GLY A N 1
ATOM 706 C CA . GLY A 1 93 ? -4.558 5.572 87.225 1.00 49.97 93 GLY A CA 1
ATOM 707 C C . GLY A 1 93 ? -3.467 5.570 88.274 1.00 49.97 93 GLY A C 1
ATOM 708 O O . GLY A 1 93 ? -2.376 5.051 88.057 1.00 49.97 93 GLY A O 1
ATOM 709 N N . SER A 1 94 ? -3.786 6.238 89.377 1.00 56.78 94 SER A N 1
ATOM 710 C CA . SER A 1 94 ? -3.223 6.034 90.703 1.00 56.78 94 SER A CA 1
ATOM 711 C C . SER A 1 94 ? -2.930 4.560 91.000 1.00 56.78 94 SER A C 1
ATOM 713 O O . SER A 1 94 ? -3.666 3.678 90.569 1.00 56.78 94 SER A O 1
ATOM 715 N N . ALA A 1 95 ? -1.864 4.353 91.773 1.00 52.78 95 ALA A N 1
ATOM 716 C CA . ALA A 1 95 ? -1.459 3.144 92.484 1.00 52.78 95 ALA A CA 1
ATOM 717 C C . ALA A 1 95 ? -2.496 2.005 92.563 1.00 52.78 95 ALA A C 1
ATOM 719 O O . ALA A 1 95 ? -3.579 2.169 93.117 1.00 52.78 95 ALA A O 1
ATOM 720 N N . GLY A 1 96 ? -2.101 0.820 92.096 1.00 48.16 96 GLY A N 1
ATOM 721 C CA . GLY A 1 96 ? -2.857 -0.412 92.302 1.00 48.16 96 GLY A CA 1
ATOM 722 C C . GLY A 1 96 ? -2.303 -1.569 91.481 1.00 48.16 96 GLY A C 1
ATOM 723 O O . GLY A 1 96 ? -2.614 -1.701 90.308 1.00 48.16 96 GLY A O 1
ATOM 724 N N . THR A 1 97 ? -1.432 -2.351 92.115 1.00 50.25 97 THR A N 1
ATOM 725 C CA . THR A 1 97 ? -1.070 -3.755 91.843 1.00 50.25 97 THR A CA 1
ATOM 726 C C . THR A 1 97 ? -1.712 -4.464 90.642 1.00 50.25 97 THR A C 1
ATOM 728 O O . THR A 1 97 ? -2.911 -4.718 90.631 1.00 50.25 97 THR A O 1
ATOM 731 N N . GLY A 1 98 ? -0.850 -4.986 89.762 1.00 49.38 98 GLY A N 1
ATOM 732 C CA . GLY A 1 98 ? -1.085 -6.272 89.106 1.00 49.38 98 GLY A CA 1
ATOM 733 C C . GLY A 1 98 ? -1.330 -6.233 87.599 1.00 49.38 98 GLY A C 1
ATOM 734 O O . GLY A 1 98 ? -2.309 -5.675 87.123 1.00 49.38 98 GLY A O 1
ATOM 735 N N . THR A 1 99 ? -0.495 -7.003 86.901 1.00 46.12 99 THR A N 1
ATOM 736 C CA . THR A 1 99 ? -0.729 -7.586 85.569 1.00 46.12 99 THR A CA 1
ATOM 737 C C . THR A 1 99 ? -0.337 -6.714 84.368 1.00 46.12 99 THR A C 1
ATOM 739 O O . THR A 1 99 ? -0.918 -5.680 84.057 1.00 46.12 99 THR A O 1
ATOM 742 N N . THR A 1 100 ? 0.716 -7.176 83.697 1.00 49.38 100 THR A N 1
ATOM 743 C CA . THR A 1 100 ? 1.331 -6.668 82.466 1.00 49.38 100 THR A CA 1
ATOM 744 C C . THR A 1 100 ? 0.359 -6.585 81.286 1.00 49.38 100 THR A C 1
ATOM 746 O O . THR A 1 100 ? -0.537 -7.419 81.155 1.00 49.38 100 THR A O 1
ATOM 749 N N . PRO A 1 101 ? 0.643 -5.686 80.327 1.00 49.69 101 PRO A N 1
ATOM 750 C CA . PRO A 1 101 ? 0.494 -6.082 78.933 1.00 49.69 101 PRO A CA 1
ATOM 751 C C . PRO A 1 101 ? 1.733 -5.735 78.094 1.00 49.69 101 PRO A C 1
ATOM 753 O O . PRO A 1 101 ? 2.159 -4.588 78.003 1.00 49.69 101 PRO A O 1
ATOM 756 N N . TRP A 1 102 ? 2.297 -6.795 77.512 1.00 41.56 102 TRP A N 1
ATOM 757 C CA . TRP A 1 102 ? 2.945 -6.884 76.202 1.00 41.56 102 TRP A CA 1
ATOM 758 C C . TRP A 1 102 ? 3.421 -5.573 75.551 1.00 41.56 102 TRP A C 1
ATOM 760 O O . TRP A 1 102 ? 2.656 -4.840 74.927 1.00 41.56 102 TRP A O 1
ATOM 770 N N . CYS A 1 103 ? 4.736 -5.345 75.623 1.00 40.19 103 CYS A N 1
ATOM 771 C CA . CYS A 1 103 ? 5.454 -4.388 74.787 1.00 40.19 103 CYS A CA 1
ATOM 772 C C . CYS A 1 103 ? 5.524 -4.878 73.330 1.00 40.19 103 CYS A C 1
ATOM 774 O O . CYS A 1 103 ? 6.083 -5.939 73.055 1.00 40.19 103 CYS A O 1
ATOM 776 N N . CYS A 1 104 ? 5.048 -4.055 72.393 1.00 41.47 104 CYS A N 1
ATOM 777 C CA . CYS A 1 104 ? 5.530 -4.052 71.010 1.00 41.47 104 CYS A CA 1
ATOM 778 C C . CYS A 1 104 ? 7.027 -3.683 70.980 1.00 41.47 104 CYS A C 1
ATOM 780 O O . CYS A 1 104 ? 7.423 -2.757 71.694 1.00 41.47 104 CYS A O 1
ATOM 782 N N . PRO A 1 105 ? 7.865 -4.310 70.136 1.00 50.09 105 PRO A N 1
ATOM 783 C CA . PRO A 1 105 ? 9.205 -3.807 69.879 1.00 50.09 105 PRO A CA 1
ATOM 784 C C . PRO A 1 105 ? 9.146 -2.622 68.905 1.00 50.09 105 PRO A C 1
ATOM 786 O O . PRO A 1 105 ? 8.791 -2.747 67.734 1.00 50.09 105 PRO A O 1
ATOM 789 N N . THR A 1 106 ? 9.496 -1.457 69.436 1.00 50.97 106 THR A N 1
ATOM 790 C CA . THR A 1 106 ? 9.761 -0.201 68.734 1.00 50.97 106 THR A CA 1
ATOM 791 C C . THR A 1 106 ? 11.053 -0.322 67.915 1.00 50.97 106 THR A C 1
ATOM 793 O O . THR A 1 106 ? 12.087 -0.721 68.440 1.00 50.97 106 THR A O 1
ATOM 796 N N . THR A 1 107 ? 10.964 0.030 66.632 1.00 45.12 107 THR A N 1
ATOM 797 C CA . THR A 1 107 ? 11.945 0.770 65.814 1.00 45.12 107 THR A CA 1
ATOM 798 C C . THR A 1 107 ? 13.444 0.540 66.078 1.00 45.12 107 THR A C 1
ATOM 800 O O . THR A 1 107 ? 13.999 1.053 67.046 1.00 45.12 107 THR A O 1
ATOM 803 N N . ARG A 1 108 ? 14.152 -0.066 65.113 1.00 34.16 108 ARG A N 1
ATOM 804 C CA . ARG A 1 108 ? 15.598 0.148 64.931 1.00 34.16 108 ARG A CA 1
ATOM 805 C C . ARG A 1 108 ? 15.826 0.907 63.626 1.00 34.16 108 ARG A C 1
ATOM 807 O O . ARG A 1 108 ? 15.767 0.328 62.548 1.00 34.16 108 ARG A O 1
ATOM 814 N N . SER A 1 109 ? 16.022 2.218 63.748 1.00 39.97 109 SER A N 1
ATOM 815 C CA . SER A 1 109 ? 16.681 3.033 62.731 1.00 39.97 109 SER A CA 1
ATOM 816 C C . SER A 1 109 ? 18.205 2.922 62.880 1.00 39.97 109 SER A C 1
ATOM 818 O O . SER A 1 109 ? 18.702 2.522 63.934 1.00 39.97 109 SER A O 1
ATOM 820 N N . A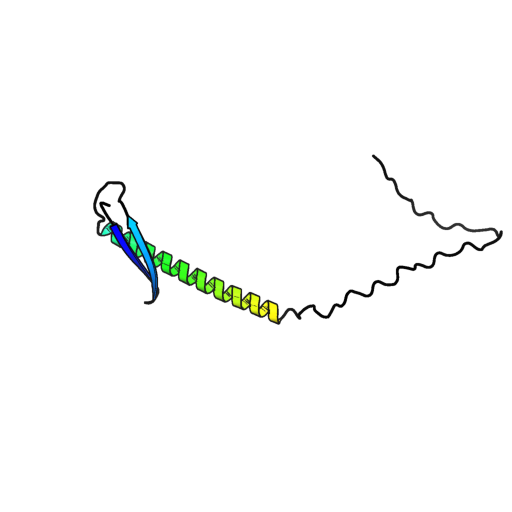LA A 1 110 ? 18.897 3.349 61.821 1.00 40.84 110 ALA A N 1
ATOM 821 C CA . ALA A 1 110 ? 20.325 3.653 61.709 1.00 40.84 110 ALA A CA 1
ATOM 822 C C . ALA A 1 110 ? 21.286 2.474 61.469 1.00 40.84 110 ALA A C 1
ATOM 824 O O . ALA A 1 110 ? 21.736 1.800 62.396 1.00 40.84 110 ALA A O 1
ATOM 825 N N . SER A 1 111 ? 21.673 2.294 60.202 1.00 46.28 111 SER A N 1
ATOM 826 C CA . SER A 1 111 ? 23.065 2.389 59.715 1.00 46.28 111 SER A CA 1
ATOM 827 C C . SER A 1 111 ? 23.035 2.690 58.221 1.00 46.28 111 SER A C 1
ATOM 829 O O . SER A 1 111 ? 22.314 1.947 57.521 1.00 46.28 111 SER A O 1
#

pLDDT: mean 73.7, std 17.99, range [34.16, 93.44]

Sequence (111 aa):
MRTLLGVAISVRGEIYGDLYLSEREDGRPFDRGDEDIVVALAGAAGIAIENARLFARVRDSAETFQRLLLPTLSDLGPSPRPPSTVPRPSRTGSAGTGTTPWCCPTTRSAS

Secondary structure (DSSP, 8-state):
---EEEEEEEETTEEEEEEEEE--TTSPPP-HHHHHHHHHHHHHHHHHHHHHHHHHHHHHHHHHHHHHHS----------PPP-----------S----------------

Organism: NCBI:txid3074435